Protein AF-A0A7X7H0X2-F1 (afdb_monomer)

Mean predicted aligned error: 6.69 Å

Radius of gyration: 15.81 Å; Cα contacts (8 Å, |Δi|>4): 90; chains: 1; bounding box: 48×18×46 Å

Solvent-accessible surface area (backbone atoms only — not comparable to full-atom values): 5104 Å² total; per-residue (Å²): 112,86,67,45,49,67,54,43,17,50,54,31,50,50,49,38,49,72,79,35,47,77,56,51,74,44,32,21,69,66,56,44,49,54,48,28,45,51,31,15,49,54,32,51,53,49,24,56,52,49,37,71,75,40,79,87,59,47,53,56,60,33,40,70,72,36,38,48,76,56,56,60,56,90,60,84,68,91,54,58,58,48,76,75,77,75,75,79,83,123

Foldseek 3Di:
DALDLQNQLVVLLVLCCVVVVVQNVFADPVQSSVLSSVLSVVLVVQLVVVCVVPPPDDNVNSNVVRCQPRRPPDHSPNHDGDPPPPPPPD

Sequence (90 aa):
MEMSVEKIAEETMEHWMIYFPRVWKKADRVEAKKLAMLLAKLTKKEMTNLQKIVPGMSDYEAWTETMQEYCITPYPPDIPKAEKEQENVK

pLDDT: mean 84.36, std 14.02, range [43.53, 96.06]

Secondary structure (DSSP, 8-state):
----HHHHHHHHHHHHHHH-HHHHTTB-HHHHHHHHHHHHHHHHHHHHHHHHHSTT--HHHHHHHHHIIIIISSS-----BPPP------

Structure (mmCIF, N/CA/C/O backbone):
data_AF-A0A7X7H0X2-F1
#
_entry.id   AF-A0A7X7H0X2-F1
#
loop_
_atom_site.group_PDB
_atom_site.id
_atom_site.type_symbol
_atom_site.label_atom_id
_atom_site.label_alt_id
_atom_site.label_comp_id
_atom_site.label_asym_id
_atom_site.label_entity_id
_atom_site.label_seq_id
_atom_site.pdbx_PDB_ins_code
_atom_site.Cartn_x
_atom_site.Cartn_y
_atom_site.Cartn_z
_atom_site.occupancy
_atom_site.B_iso_or_equiv
_atom_site.auth_seq_id
_atom_site.auth_comp_id
_atom_site.auth_asym_id
_atom_site.auth_atom_id
_atom_site.pdbx_PDB_model_num
ATOM 1 N N . MET A 1 1 ? -5.571 -11.776 9.746 1.00 74.62 1 MET A N 1
ATOM 2 C CA . MET A 1 1 ? -4.317 -11.495 9.019 1.00 74.62 1 MET A CA 1
ATOM 3 C C . MET A 1 1 ? -3.898 -10.092 9.405 1.00 74.62 1 MET A C 1
ATOM 5 O O . MET A 1 1 ? -4.749 -9.215 9.351 1.00 74.62 1 MET A O 1
ATOM 9 N N . GLU A 1 2 ? -2.667 -9.896 9.871 1.00 88.31 2 GLU A N 1
ATOM 10 C CA . GLU A 1 2 ? -2.156 -8.547 10.135 1.00 88.31 2 GLU A CA 1
ATOM 11 C C . GLU A 1 2 ? -1.767 -7.899 8.807 1.00 88.31 2 GLU A C 1
ATOM 13 O O . GLU A 1 2 ? -1.019 -8.485 8.022 1.00 88.31 2 GLU A O 1
ATOM 18 N N . MET A 1 3 ? -2.284 -6.701 8.551 1.00 92.50 3 MET A N 1
ATOM 19 C CA . MET A 1 3 ? -1.983 -5.958 7.332 1.00 92.50 3 MET A CA 1
ATOM 20 C C . MET A 1 3 ? -0.900 -4.926 7.640 1.00 92.50 3 MET A C 1
ATOM 22 O O . MET A 1 3 ? -1.194 -3.751 7.878 1.00 92.50 3 MET A O 1
ATOM 26 N N . SER A 1 4 ? 0.355 -5.378 7.711 1.00 95.56 4 SER A N 1
ATOM 27 C CA . SER A 1 4 ? 1.512 -4.493 7.890 1.00 95.56 4 SER A CA 1
ATOM 28 C C . SER A 1 4 ? 1.740 -3.617 6.654 1.00 95.56 4 SER A C 1
ATOM 30 O O . SER A 1 4 ? 1.228 -3.897 5.568 1.00 95.56 4 SER A O 1
ATOM 32 N N . VAL A 1 5 ? 2.533 -2.553 6.798 1.00 95.75 5 VAL A N 1
ATOM 33 C CA . VAL A 1 5 ? 2.892 -1.682 5.665 1.00 95.75 5 VAL A CA 1
ATOM 34 C C . VAL A 1 5 ? 3.612 -2.485 4.579 1.00 95.75 5 VAL A C 1
ATOM 36 O O . VAL A 1 5 ? 3.320 -2.327 3.399 1.00 95.75 5 VAL A O 1
ATOM 39 N N . GLU A 1 6 ? 4.517 -3.378 4.970 1.00 96.06 6 GLU A N 1
ATOM 40 C CA . GLU A 1 6 ? 5.258 -4.249 4.059 1.00 96.06 6 GLU A CA 1
ATOM 41 C C . GLU A 1 6 ? 4.309 -5.185 3.313 1.00 96.06 6 GLU A C 1
ATOM 43 O O . GLU A 1 6 ? 4.389 -5.281 2.091 1.00 96.06 6 GLU A O 1
ATOM 48 N N . LYS A 1 7 ? 3.357 -5.802 4.026 1.00 94.88 7 LYS A N 1
ATOM 49 C CA . LYS A 1 7 ? 2.381 -6.705 3.415 1.00 94.88 7 LYS A CA 1
ATOM 50 C C . LYS A 1 7 ? 1.488 -5.971 2.415 1.00 94.88 7 LYS A C 1
ATOM 52 O O . LYS A 1 7 ? 1.284 -6.461 1.311 1.00 94.88 7 LYS A O 1
ATOM 57 N N . ILE A 1 8 ? 1.003 -4.776 2.759 1.00 95.00 8 ILE A N 1
ATOM 58 C CA . ILE A 1 8 ? 0.207 -3.949 1.839 1.00 95.00 8 ILE A CA 1
ATOM 59 C C . ILE A 1 8 ? 1.040 -3.562 0.607 1.00 95.00 8 ILE A C 1
ATOM 61 O O . ILE A 1 8 ? 0.526 -3.589 -0.511 1.00 95.00 8 ILE A O 1
ATOM 65 N N . ALA A 1 9 ? 2.322 -3.226 0.778 1.00 94.12 9 ALA A N 1
ATOM 66 C CA . ALA A 1 9 ? 3.204 -2.880 -0.335 1.00 94.12 9 ALA A CA 1
ATOM 67 C C . ALA A 1 9 ? 3.462 -4.076 -1.268 1.00 94.12 9 ALA A C 1
ATOM 69 O O . ALA A 1 9 ? 3.447 -3.908 -2.486 1.00 94.12 9 ALA A O 1
ATOM 70 N N . GLU A 1 10 ? 3.654 -5.276 -0.716 1.00 93.62 10 GLU A N 1
ATOM 71 C CA . GLU A 1 10 ? 3.795 -6.519 -1.485 1.00 93.62 10 GLU A CA 1
ATOM 72 C C . GLU A 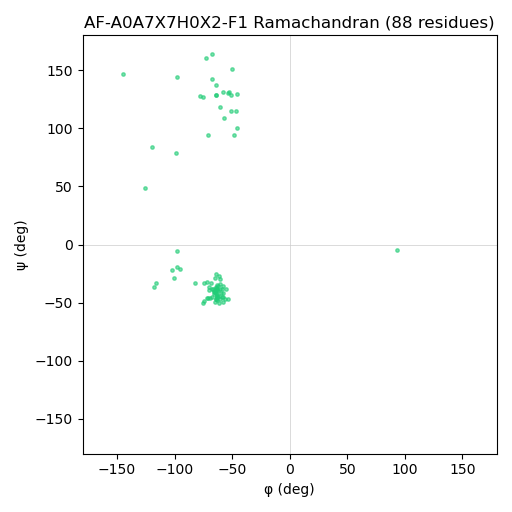1 10 ? 2.542 -6.818 -2.310 1.00 93.62 10 GLU A C 1
ATOM 74 O O . GLU A 1 10 ? 2.647 -6.984 -3.524 1.00 93.62 10 GLU A O 1
ATOM 79 N N . GLU A 1 11 ? 1.362 -6.787 -1.684 1.00 92.25 11 GLU A N 1
ATOM 80 C CA . GLU A 1 11 ? 0.070 -6.981 -2.361 1.00 92.25 11 GLU A CA 1
ATOM 81 C C . GLU A 1 11 ? -0.148 -5.934 -3.468 1.00 92.25 11 GLU A C 1
ATOM 83 O O . GLU A 1 11 ? -0.634 -6.238 -4.556 1.00 92.25 11 GLU A O 1
ATOM 88 N N . THR A 1 12 ? 0.278 -4.690 -3.227 1.00 90.75 12 THR A N 1
ATOM 89 C CA . THR A 1 12 ? 0.217 -3.604 -4.217 1.00 90.75 12 THR A CA 1
ATOM 90 C C . THR A 1 12 ? 1.111 -3.897 -5.427 1.00 90.75 12 THR A C 1
ATOM 92 O O . THR A 1 12 ? 0.683 -3.764 -6.573 1.00 90.75 12 THR A O 1
ATOM 95 N N . MET A 1 13 ? 2.354 -4.328 -5.195 1.00 90.75 13 MET A N 1
ATOM 96 C CA . MET A 1 13 ? 3.287 -4.676 -6.272 1.00 90.75 13 MET A CA 1
ATOM 97 C C . MET A 1 13 ? 2.831 -5.920 -7.045 1.00 90.75 13 MET A C 1
ATOM 99 O O . MET A 1 13 ? 2.958 -5.956 -8.270 1.00 90.75 13 MET A O 1
ATOM 103 N N . GLU A 1 14 ? 2.280 -6.921 -6.357 1.00 91.19 14 GLU A N 1
ATOM 104 C CA . GLU A 1 14 ? 1.702 -8.115 -6.977 1.00 91.19 14 GLU A CA 1
ATOM 105 C C . GLU A 1 14 ? 0.503 -7.750 -7.859 1.00 91.19 14 GLU A C 1
ATOM 107 O O . GLU A 1 14 ? 0.441 -8.158 -9.023 1.00 91.19 14 GLU A O 1
ATOM 112 N N . HIS A 1 15 ? -0.381 -6.878 -7.368 1.00 89.19 15 HIS A N 1
ATOM 113 C CA . HIS A 1 15 ? -1.473 -6.327 -8.160 1.00 89.19 15 HIS A CA 1
ATOM 114 C C . HIS A 1 15 ? -0.953 -5.640 -9.435 1.00 89.19 15 HIS A C 1
ATOM 116 O O . HIS A 1 15 ? -1.435 -5.910 -10.537 1.00 89.19 15 HIS A O 1
ATOM 122 N N . TRP A 1 16 ? 0.086 -4.804 -9.330 1.00 88.38 16 TRP A N 1
ATOM 123 C CA . TRP A 1 16 ? 0.681 -4.155 -10.502 1.00 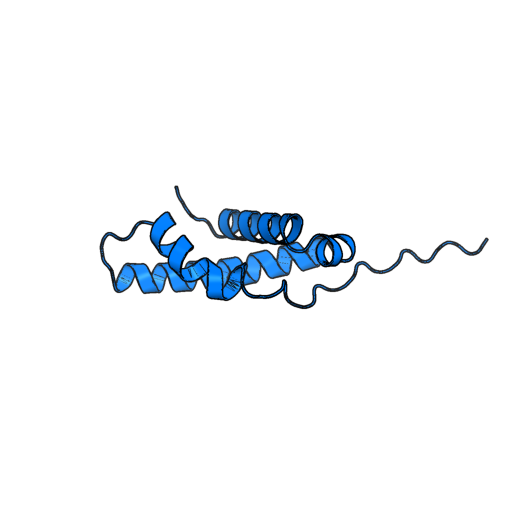88.38 16 TRP A CA 1
ATOM 124 C C . TRP A 1 16 ? 1.298 -5.136 -11.495 1.00 88.38 16 TRP A C 1
ATOM 126 O O . TRP A 1 16 ? 1.177 -4.950 -12.708 1.00 88.38 16 TRP A O 1
ATOM 136 N N . MET A 1 17 ? 1.938 -6.192 -10.999 1.00 89.00 17 MET A N 1
ATOM 137 C CA . MET A 1 17 ? 2.514 -7.239 -11.834 1.00 89.00 17 MET A CA 1
ATOM 138 C C . MET A 1 17 ? 1.442 -7.997 -12.627 1.00 89.00 17 MET A C 1
ATOM 140 O O . MET A 1 17 ? 1.650 -8.264 -13.812 1.00 89.00 17 MET A O 1
ATOM 144 N N . ILE A 1 18 ? 0.309 -8.315 -11.994 1.00 89.31 18 ILE A N 1
ATOM 145 C CA . ILE A 1 18 ? -0.784 -9.091 -12.594 1.00 89.31 18 ILE A CA 1
ATOM 146 C C . ILE A 1 18 ? -1.591 -8.238 -13.580 1.00 89.31 18 ILE A C 1
ATOM 148 O O . ILE A 1 18 ? -1.803 -8.648 -14.722 1.00 89.31 18 ILE A O 1
ATOM 152 N N . TYR A 1 19 ? -2.017 -7.043 -13.166 1.00 86.94 19 TYR A N 1
ATOM 153 C CA . TYR A 1 19 ? -2.975 -6.233 -13.926 1.00 86.94 19 TYR A CA 1
ATOM 154 C C . TYR A 1 19 ? -2.317 -5.187 -14.834 1.00 86.94 19 TYR A C 1
ATOM 156 O O . TYR A 1 19 ? -2.902 -4.786 -15.840 1.00 86.94 19 TYR A O 1
ATOM 164 N N . PHE A 1 20 ? -1.066 -4.797 -14.559 1.00 86.00 20 PHE A N 1
ATOM 165 C CA . PHE A 1 20 ? -0.328 -3.793 -15.337 1.00 86.00 20 PHE A CA 1
ATOM 166 C C . PHE A 1 20 ? 1.044 -4.295 -15.833 1.00 86.00 20 PHE A C 1
ATOM 168 O O . PHE A 1 20 ?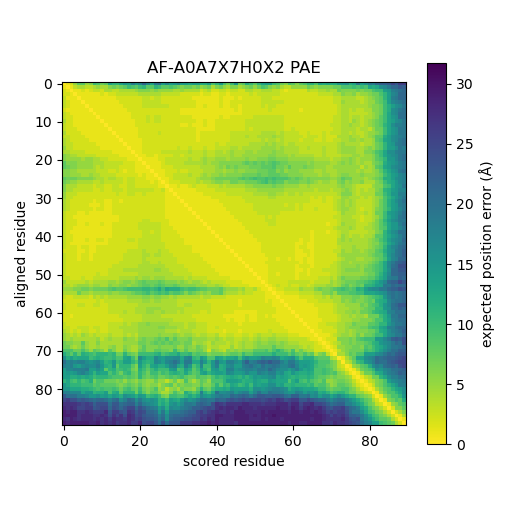 2.042 -3.567 -15.753 1.00 86.00 20 PHE A O 1
ATOM 175 N N . PRO A 1 21 ? 1.136 -5.492 -16.448 1.00 86.44 21 PRO A N 1
ATOM 176 C CA . PRO A 1 21 ? 2.415 -6.130 -16.778 1.00 86.44 21 PRO A CA 1
ATOM 177 C C . PRO A 1 21 ? 3.283 -5.298 -17.735 1.00 86.44 21 PRO A C 1
ATOM 179 O O . PRO A 1 21 ? 4.512 -5.345 -17.679 1.00 86.44 21 PRO A O 1
ATOM 182 N N . ARG A 1 22 ? 2.668 -4.491 -18.612 1.00 84.00 22 ARG A N 1
ATOM 183 C CA . ARG A 1 22 ? 3.390 -3.602 -19.542 1.00 84.00 22 ARG A CA 1
ATOM 184 C C . ARG A 1 22 ? 4.075 -2.433 -18.836 1.00 84.00 22 ARG A C 1
ATOM 186 O O . ARG A 1 22 ? 5.157 -2.034 -19.268 1.00 84.00 22 ARG A O 1
ATOM 193 N N . VAL A 1 23 ? 3.441 -1.889 -17.798 1.00 79.44 23 VAL A N 1
ATOM 194 C CA . VAL A 1 23 ? 4.012 -0.826 -16.961 1.00 79.44 23 VAL A CA 1
ATOM 195 C C . VAL A 1 23 ? 5.078 -1.441 -16.067 1.00 79.44 23 VAL A C 1
ATOM 197 O O . VAL A 1 23 ? 6.228 -1.010 -16.091 1.00 79.44 23 VAL A O 1
ATOM 200 N N . TRP A 1 24 ? 4.735 -2.548 -15.405 1.00 84.12 24 TRP A N 1
ATOM 201 C CA . TRP A 1 24 ? 5.636 -3.301 -14.543 1.00 84.12 24 TRP A CA 1
ATOM 202 C C . TRP A 1 24 ? 6.931 -3.730 -15.239 1.00 84.12 24 TRP A C 1
ATOM 204 O O . TRP A 1 24 ? 7.991 -3.688 -14.626 1.00 84.12 24 TRP A O 1
ATOM 214 N N . LYS A 1 25 ? 6.887 -4.123 -16.519 1.00 85.06 25 LYS A N 1
ATOM 215 C CA . LYS A 1 25 ? 8.087 -4.509 -17.284 1.00 85.06 25 LYS A CA 1
ATOM 216 C C . LYS A 1 25 ? 9.066 -3.348 -17.504 1.00 85.06 25 LYS A C 1
ATOM 218 O O . LYS A 1 25 ? 10.252 -3.594 -17.685 1.00 85.06 25 LYS A O 1
ATOM 223 N N . LYS A 1 26 ? 8.572 -2.109 -17.554 1.00 84.38 26 LYS A N 1
ATOM 224 C CA . LYS A 1 26 ? 9.382 -0.908 -17.823 1.00 84.38 26 LYS A CA 1
ATOM 225 C C . LYS A 1 26 ? 9.775 -0.160 -16.551 1.00 84.38 26 LYS A C 1
ATOM 227 O O . LYS A 1 26 ? 10.690 0.653 -16.608 1.00 84.38 26 LYS A O 1
ATOM 232 N N . ALA A 1 27 ? 9.063 -0.404 -15.456 1.00 83.75 27 ALA A N 1
ATOM 233 C CA . ALA A 1 27 ? 9.277 0.234 -14.170 1.00 83.75 27 ALA A CA 1
ATOM 234 C C . ALA A 1 27 ? 10.647 -0.122 -13.581 1.00 83.75 27 ALA A C 1
ATOM 236 O O . ALA A 1 27 ? 11.043 -1.291 -13.573 1.00 83.75 27 ALA A O 1
ATOM 237 N N . ASP A 1 28 ? 11.329 0.877 -13.031 1.00 88.12 28 ASP A N 1
ATOM 238 C CA . ASP A 1 28 ? 12.438 0.644 -12.118 1.00 88.12 28 ASP A CA 1
ATOM 239 C C . ASP A 1 28 ? 11.922 -0.053 -10.848 1.00 88.12 28 ASP A C 1
ATOM 241 O O . ASP A 1 28 ? 10.939 0.369 -10.232 1.00 88.12 28 ASP A O 1
ATOM 245 N N . ARG A 1 29 ? 12.563 -1.161 -10.460 1.00 86.75 29 ARG A N 1
ATOM 246 C CA . ARG A 1 29 ? 12.107 -1.993 -9.333 1.00 86.75 29 ARG A CA 1
ATOM 247 C C . ARG A 1 29 ? 12.251 -1.288 -7.989 1.00 86.75 29 ARG A C 1
ATOM 249 O O . ARG A 1 29 ? 11.432 -1.523 -7.098 1.00 86.75 29 ARG A O 1
ATOM 256 N N . VAL A 1 30 ? 13.277 -0.456 -7.834 1.00 90.56 30 VAL A N 1
ATOM 257 C CA . VAL A 1 30 ? 13.542 0.282 -6.599 1.00 90.56 30 VAL A CA 1
ATOM 258 C C . VAL A 1 30 ? 12.509 1.390 -6.441 1.00 90.56 30 VAL A C 1
ATOM 260 O O . VAL A 1 30 ? 11.899 1.502 -5.377 1.00 90.56 30 VAL A O 1
ATOM 263 N N . GLU A 1 31 ? 12.246 2.150 -7.502 1.00 88.69 31 GLU A N 1
ATOM 264 C CA . GLU A 1 31 ? 11.225 3.201 -7.501 1.00 88.69 31 GLU A CA 1
ATOM 265 C C . GLU A 1 31 ? 9.813 2.629 -7.344 1.00 88.69 31 GLU A C 1
ATOM 267 O O . GLU A 1 31 ? 9.030 3.143 -6.544 1.00 88.69 31 GLU A O 1
ATOM 272 N N . ALA A 1 32 ? 9.506 1.502 -7.994 1.00 88.81 32 ALA A N 1
ATOM 273 C CA . ALA A 1 32 ? 8.240 0.801 -7.795 1.00 88.81 32 ALA A CA 1
ATOM 274 C C . ALA A 1 32 ? 8.031 0.402 -6.328 1.00 88.81 32 ALA A C 1
ATOM 276 O O . ALA A 1 32 ? 6.962 0.634 -5.765 1.00 88.81 32 ALA A O 1
ATOM 277 N N . LYS A 1 33 ? 9.062 -0.154 -5.679 1.00 91.94 33 LYS A N 1
ATOM 278 C CA . LYS A 1 33 ? 8.988 -0.529 -4.263 1.00 91.94 33 LYS A CA 1
ATOM 279 C C . LYS A 1 33 ? 8.833 0.694 -3.358 1.00 91.94 33 LYS A C 1
ATOM 281 O O . LYS A 1 33 ? 8.031 0.657 -2.429 1.00 91.94 33 LYS A O 1
ATOM 286 N N . LYS A 1 34 ? 9.563 1.786 -3.615 1.00 91.69 34 LYS A N 1
ATOM 287 C CA . LYS A 1 34 ? 9.415 3.045 -2.859 1.00 91.69 34 LYS A CA 1
ATOM 288 C C . LYS A 1 34 ? 7.988 3.582 -2.950 1.00 91.69 34 LYS A C 1
ATOM 290 O O . LYS A 1 34 ? 7.413 3.956 -1.928 1.00 91.69 34 LYS A O 1
ATOM 295 N N . LEU A 1 35 ? 7.418 3.578 -4.153 1.00 89.81 35 LEU A N 1
ATOM 296 C CA . LEU A 1 35 ? 6.051 4.018 -4.396 1.00 89.81 35 LEU A CA 1
ATOM 297 C C . LEU A 1 35 ? 5.035 3.118 -3.690 1.00 89.81 35 LEU A C 1
ATOM 299 O O . LEU A 1 35 ? 4.177 3.622 -2.972 1.00 89.81 35 LEU A O 1
ATOM 303 N N . ALA A 1 36 ? 5.173 1.796 -3.806 1.00 91.56 36 ALA A N 1
ATOM 304 C CA . ALA A 1 36 ? 4.308 0.847 -3.110 1.00 91.56 36 ALA A CA 1
ATOM 305 C C . ALA A 1 36 ? 4.354 1.041 -1.585 1.00 91.56 36 ALA A C 1
ATOM 307 O O . ALA A 1 36 ? 3.314 1.075 -0.937 1.00 91.56 36 ALA A O 1
ATOM 308 N N . MET A 1 37 ? 5.541 1.265 -1.008 1.00 94.94 37 MET A N 1
ATOM 309 C CA . MET A 1 37 ? 5.690 1.565 0.422 1.00 94.94 37 MET A CA 1
ATOM 310 C C . MET A 1 37 ? 5.021 2.885 0.826 1.00 94.94 37 MET A C 1
ATOM 312 O O . MET A 1 37 ? 4.484 2.989 1.928 1.00 94.94 37 MET A O 1
ATOM 316 N N . LEU A 1 38 ? 5.056 3.910 -0.032 1.00 93.19 38 LEU A N 1
ATOM 317 C CA . LEU A 1 38 ? 4.366 5.177 0.221 1.00 93.19 38 LEU A CA 1
ATOM 318 C C . LEU A 1 38 ? 2.844 4.976 0.248 1.00 93.19 38 LEU A C 1
ATOM 320 O O . LEU A 1 38 ? 2.190 5.395 1.203 1.00 93.19 38 LEU A O 1
ATOM 324 N N . LEU A 1 39 ? 2.300 4.297 -0.762 1.00 91.88 39 LEU A N 1
ATOM 325 C CA . LEU A 1 39 ? 0.868 4.003 -0.871 1.00 91.88 39 LEU A CA 1
ATOM 326 C C . LEU A 1 39 ? 0.396 3.093 0.267 1.00 91.88 39 LEU A C 1
ATOM 328 O O . LEU A 1 39 ? -0.662 3.324 0.847 1.00 91.88 39 LEU A O 1
ATOM 332 N N . ALA A 1 40 ? 1.224 2.133 0.677 1.00 94.00 40 ALA A N 1
ATOM 333 C CA . ALA A 1 40 ? 0.954 1.280 1.825 1.00 94.00 40 ALA A CA 1
ATOM 334 C C . ALA A 1 40 ? 0.877 2.061 3.144 1.00 94.00 40 ALA A C 1
ATOM 336 O O . ALA A 1 40 ? 0.005 1.791 3.968 1.00 94.00 40 ALA A O 1
ATOM 337 N N . LYS A 1 41 ? 1.740 3.067 3.350 1.00 95.44 41 LYS A N 1
ATOM 338 C CA . LYS A 1 41 ? 1.665 3.948 4.530 1.00 95.44 41 LYS A CA 1
ATOM 339 C C . LYS A 1 41 ? 0.387 4.786 4.540 1.00 95.44 41 LYS A C 1
ATOM 341 O O . LYS A 1 41 ? -0.211 4.946 5.603 1.00 95.44 41 LYS A O 1
ATOM 346 N N . LEU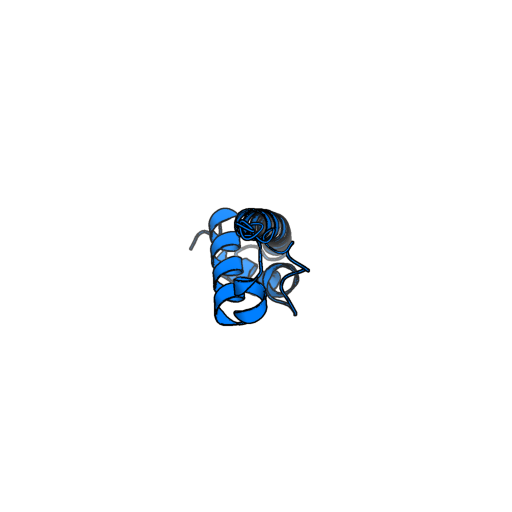 A 1 42 ? -0.024 5.313 3.383 1.00 94.25 42 LEU A N 1
ATOM 347 C CA . LEU A 1 42 ? -1.286 6.050 3.248 1.00 94.25 42 LEU A CA 1
ATOM 348 C C . LEU A 1 42 ? -2.480 5.137 3.541 1.00 94.25 42 LEU A C 1
ATOM 350 O O . LEU A 1 42 ? -3.296 5.465 4.397 1.00 94.25 42 LEU A O 1
ATOM 354 N N . THR A 1 43 ? -2.496 3.948 2.941 1.00 94.25 43 THR A N 1
ATOM 355 C CA . THR A 1 43 ? -3.527 2.929 3.170 1.00 94.25 43 THR A CA 1
ATOM 356 C C . THR A 1 43 ? -3.604 2.546 4.644 1.00 94.25 43 THR A C 1
ATOM 358 O O . THR A 1 43 ? -4.669 2.628 5.240 1.00 94.25 43 THR A O 1
ATOM 361 N N . LYS A 1 44 ? -2.476 2.226 5.298 1.00 95.50 44 LYS A N 1
ATOM 362 C CA . LYS A 1 44 ? -2.466 1.851 6.724 1.00 95.50 44 LYS A CA 1
ATOM 363 C C . LYS A 1 44 ? -2.959 2.978 7.631 1.00 95.50 44 LYS A C 1
ATOM 365 O O . LYS A 1 44 ? -3.625 2.716 8.637 1.00 95.50 44 LYS A O 1
ATOM 370 N N . LYS A 1 45 ? -2.647 4.233 7.291 1.00 95.44 45 LYS A N 1
ATOM 371 C CA . LYS A 1 45 ? -3.175 5.400 8.005 1.00 95.44 45 LYS A CA 1
ATOM 372 C C . LYS A 1 45 ? -4.696 5.465 7.876 1.00 95.44 45 LYS A C 1
ATOM 374 O O . LYS A 1 45 ? -5.360 5.667 8.889 1.00 95.44 45 LYS A O 1
ATOM 379 N N . GLU A 1 46 ? -5.231 5.251 6.679 1.00 95.19 46 GLU A N 1
ATOM 380 C CA . 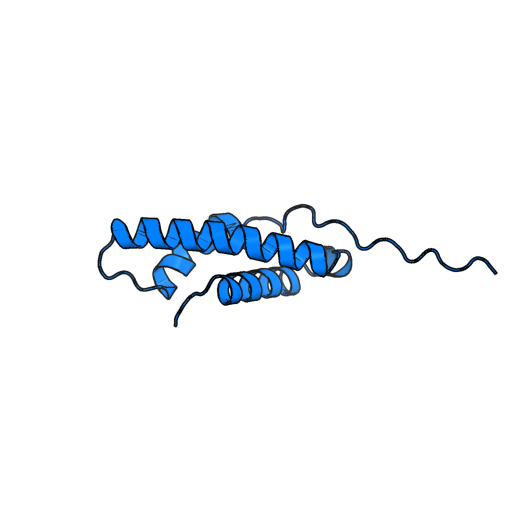GLU A 1 46 ? -6.674 5.299 6.453 1.00 95.19 46 GLU A CA 1
ATOM 381 C C . GLU A 1 46 ? -7.407 4.119 7.091 1.00 95.19 46 GLU A C 1
ATOM 383 O O . GLU A 1 46 ? -8.402 4.323 7.777 1.00 95.19 46 GLU A O 1
ATOM 388 N N . MET A 1 47 ? -6.834 2.915 7.034 1.00 95.50 47 MET A N 1
ATOM 389 C CA . MET 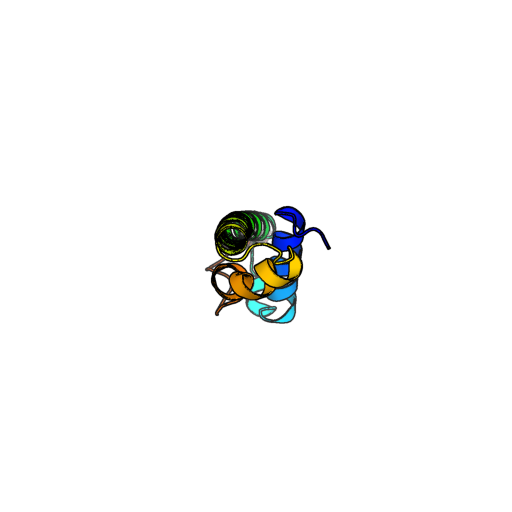A 1 47 ? -7.319 1.761 7.797 1.00 95.50 47 MET A CA 1
ATOM 390 C C . MET A 1 47 ? -7.427 2.082 9.290 1.00 95.50 47 MET A C 1
ATOM 392 O O . MET A 1 47 ? -8.452 1.827 9.917 1.00 95.50 47 MET A O 1
ATOM 396 N N . THR A 1 48 ? -6.385 2.702 9.856 1.00 94.81 48 THR A N 1
ATOM 397 C CA . THR A 1 48 ? -6.366 3.097 11.272 1.00 94.81 48 THR A CA 1
ATOM 398 C C . THR A 1 48 ? -7.449 4.134 11.583 1.00 94.81 48 THR A C 1
ATOM 400 O O . THR A 1 48 ? -8.004 4.137 12.681 1.00 94.81 48 THR A O 1
ATOM 403 N N . ASN A 1 49 ? -7.749 5.040 10.650 1.00 95.38 49 ASN A N 1
ATOM 404 C CA . ASN A 1 49 ? -8.832 6.009 10.808 1.00 95.38 49 ASN A CA 1
ATOM 405 C C . ASN A 1 49 ? -10.199 5.320 10.758 1.00 95.38 49 ASN A C 1
ATOM 407 O O . ASN A 1 49 ? -11.030 5.556 11.633 1.00 95.38 49 ASN A O 1
ATOM 411 N N . LEU A 1 50 ? -10.400 4.425 9.793 1.00 94.38 50 LEU A N 1
ATOM 412 C CA . LEU A 1 50 ? -11.636 3.676 9.618 1.00 94.38 50 LEU A CA 1
ATOM 413 C C . LEU A 1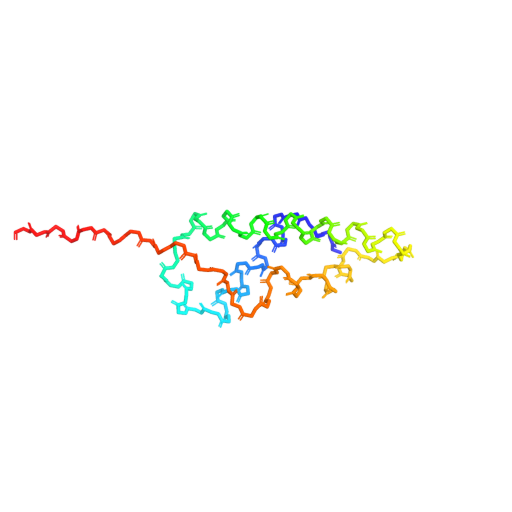 50 ? -11.949 2.803 10.842 1.00 94.38 50 LEU A C 1
ATOM 415 O O . LEU A 1 50 ? -13.057 2.852 11.372 1.00 94.38 50 LEU A O 1
ATOM 419 N N . GLN A 1 51 ? -10.951 2.097 11.378 1.00 95.56 51 GLN A N 1
ATOM 420 C CA . GLN A 1 51 ? -11.095 1.269 12.582 1.00 95.56 51 GLN A CA 1
ATOM 421 C C . GLN A 1 51 ? -11.425 2.082 13.848 1.00 95.56 51 GLN A C 1
ATOM 423 O O . GLN A 1 51 ? -12.037 1.552 14.774 1.00 95.56 51 GLN A O 1
ATOM 428 N N . LYS A 1 52 ? -11.064 3.373 13.910 1.00 95.62 52 LYS A N 1
ATOM 429 C CA . LYS A 1 52 ? -11.499 4.262 15.008 1.00 95.62 52 LYS A CA 1
ATOM 430 C C . LYS A 1 52 ? -12.980 4.617 14.911 1.00 95.62 52 LYS A C 1
ATOM 432 O O . LYS A 1 52 ? -13.611 4.846 15.939 1.00 95.62 52 LYS A O 1
ATOM 437 N N . ILE A 1 53 ? -13.509 4.707 13.692 1.00 95.69 53 ILE A N 1
ATOM 438 C CA . ILE A 1 53 ? -14.912 5.047 13.422 1.00 95.69 53 ILE A CA 1
ATOM 439 C C . ILE A 1 53 ? -15.800 3.805 13.558 1.00 95.69 53 ILE A C 1
ATOM 441 O O . ILE A 1 53 ? -16.939 3.916 14.007 1.00 95.69 53 ILE A O 1
ATOM 445 N N . VAL A 1 54 ? -15.271 2.625 13.219 1.00 94.75 54 VAL A N 1
ATOM 446 C CA . VAL A 1 54 ? -15.981 1.341 13.272 1.00 94.75 54 VAL A CA 1
ATOM 447 C C . VAL A 1 54 ? -15.266 0.381 14.235 1.00 94.75 54 VAL A C 1
ATOM 449 O O . VAL A 1 54 ? -14.449 -0.442 13.807 1.00 94.75 54 VAL A O 1
ATOM 452 N N . PRO A 1 55 ? -15.549 0.466 15.552 1.00 90.50 55 PRO A N 1
ATOM 453 C CA . PRO A 1 55 ? -14.943 -0.417 16.540 1.00 90.50 55 PRO A CA 1
ATOM 454 C C . PRO A 1 55 ? -15.234 -1.889 16.235 1.00 90.50 55 PRO A C 1
ATOM 456 O O . PRO A 1 55 ? -16.381 -2.272 16.018 1.00 90.50 55 PRO A O 1
ATOM 459 N N . GLY A 1 56 ? -14.191 -2.720 16.254 1.00 92.50 56 GLY A N 1
ATOM 460 C CA . GLY A 1 56 ? -14.292 -4.156 15.977 1.00 92.50 56 GLY A CA 1
ATOM 461 C C . GLY A 1 56 ? -14.045 -4.553 14.519 1.00 92.50 56 GLY A C 1
ATOM 462 O O . GLY A 1 56 ? -13.960 -5.748 14.251 1.00 92.50 56 GLY A O 1
ATOM 463 N N . MET A 1 57 ? -13.864 -3.593 13.603 1.00 95.75 57 MET A N 1
ATOM 464 C CA . MET A 1 57 ? -13.436 -3.879 12.230 1.00 95.75 57 MET A CA 1
ATOM 465 C C . MET A 1 57 ? -12.030 -4.495 12.208 1.00 95.75 57 MET A C 1
ATOM 467 O O . MET A 1 57 ? -11.078 -3.952 12.780 1.00 95.75 57 MET A O 1
ATOM 471 N N . SER A 1 58 ? -11.888 -5.625 11.521 1.00 95.12 58 SER A N 1
ATOM 472 C CA . SER A 1 58 ? -10.609 -6.316 11.382 1.00 95.12 58 SER A CA 1
ATOM 473 C C . SER A 1 58 ? 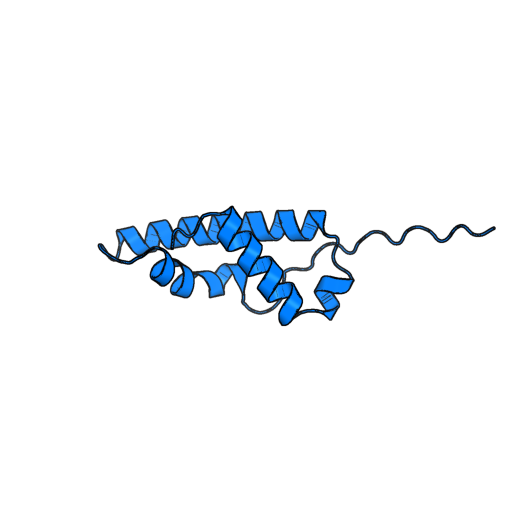-9.647 -5.586 10.441 1.00 95.12 58 SER A C 1
ATOM 475 O O . SER A 1 58 ? -10.044 -4.797 9.586 1.00 95.12 58 SER A O 1
ATOM 477 N N . ASP A 1 59 ? -8.355 -5.897 10.562 1.00 93.88 59 ASP A N 1
ATOM 478 C CA . ASP A 1 59 ? -7.315 -5.369 9.668 1.00 93.88 59 ASP A CA 1
ATOM 479 C C . ASP A 1 59 ? -7.565 -5.713 8.195 1.00 93.88 59 ASP A C 1
ATOM 481 O O . ASP A 1 59 ? -7.262 -4.912 7.315 1.00 93.88 59 ASP A O 1
ATOM 485 N N . TYR A 1 60 ? -8.112 -6.899 7.922 1.00 92.81 60 TYR A N 1
ATOM 486 C CA . TYR A 1 60 ? -8.411 -7.327 6.559 1.00 92.81 60 TYR A CA 1
ATOM 487 C C . TYR A 1 60 ? -9.588 -6.542 5.974 1.00 92.81 60 TYR A C 1
ATOM 489 O O . TYR A 1 60 ? -9.464 -6.029 4.869 1.00 92.81 60 TYR A O 1
ATOM 497 N N . GLU A 1 61 ? -10.679 -6.381 6.730 1.00 94.25 61 GLU A N 1
ATOM 498 C CA . GLU A 1 61 ? -11.836 -5.577 6.304 1.00 94.25 61 GLU A CA 1
ATOM 499 C C . GLU A 1 61 ? -11.437 -4.117 6.060 1.00 94.25 61 GLU A C 1
ATOM 501 O O . GLU A 1 61 ? -11.740 -3.550 5.012 1.00 94.25 61 GLU A O 1
ATOM 506 N N . ALA A 1 62 ? -10.680 -3.521 6.984 1.00 94.81 62 ALA A N 1
ATOM 507 C CA . ALA A 1 62 ? -10.208 -2.150 6.828 1.00 94.81 62 ALA A CA 1
ATOM 508 C C . ALA A 1 62 ? -9.320 -1.988 5.585 1.00 94.81 62 ALA A C 1
ATOM 510 O O . ALA A 1 62 ? -9.392 -0.975 4.887 1.00 94.81 62 ALA A O 1
ATOM 511 N N . TRP A 1 63 ? -8.480 -2.982 5.288 1.00 93.44 63 TRP A N 1
ATOM 512 C CA . TRP A 1 63 ? -7.658 -2.977 4.083 1.00 93.44 63 TRP A CA 1
ATOM 513 C C . TRP A 1 63 ? -8.498 -3.108 2.814 1.00 93.44 63 TRP A C 1
ATOM 515 O O . TRP A 1 63 ? -8.283 -2.331 1.889 1.00 93.44 63 TRP A O 1
ATOM 525 N N . THR A 1 64 ? -9.477 -4.017 2.766 1.00 91.12 64 THR A N 1
ATOM 526 C CA . THR A 1 64 ? -10.326 -4.202 1.576 1.00 91.12 64 THR A CA 1
ATOM 527 C C . THR A 1 64 ? -11.114 -2.949 1.203 1.00 91.12 64 THR A C 1
ATOM 529 O O . THR A 1 64 ? -11.281 -2.675 0.016 1.00 91.12 64 THR A O 1
ATOM 532 N N . GLU A 1 65 ? -11.529 -2.159 2.195 1.00 91.88 65 GLU A N 1
ATOM 533 C CA . GLU A 1 65 ? -12.233 -0.890 1.971 1.00 91.88 65 GLU A CA 1
ATOM 534 C C . GLU A 1 65 ? -11.296 0.228 1.482 1.00 91.88 65 GLU A C 1
ATOM 536 O O . GLU A 1 65 ? -11.688 1.066 0.676 1.00 91.88 65 GLU A O 1
ATOM 541 N N . THR A 1 66 ? -10.033 0.241 1.922 1.00 91.38 66 THR A N 1
ATOM 542 C CA . THR A 1 66 ? -9.109 1.372 1.685 1.00 91.38 66 THR A CA 1
ATOM 543 C C . THR A 1 66 ? -8.097 1.132 0.564 1.00 91.38 66 THR A C 1
ATOM 545 O O . THR A 1 66 ? -7.586 2.080 -0.032 1.00 91.38 66 THR A O 1
ATOM 548 N N . MET A 1 67 ? -7.808 -0.127 0.219 1.00 87.06 67 MET A N 1
ATOM 549 C CA . MET A 1 67 ? -6.802 -0.484 -0.790 1.00 87.06 67 MET A CA 1
ATOM 550 C C . MET A 1 67 ? -7.131 0.068 -2.179 1.00 87.06 67 MET A C 1
ATOM 552 O O . MET A 1 67 ? -6.225 0.313 -2.979 1.00 87.06 67 MET A O 1
ATOM 556 N N . GLN A 1 68 ? -8.413 0.291 -2.480 1.00 82.44 68 GLN A N 1
ATOM 557 C CA . GLN A 1 68 ? -8.804 0.840 -3.772 1.00 82.44 68 GLN A CA 1
ATOM 558 C C . GLN A 1 68 ? -8.290 2.260 -3.987 1.00 82.44 68 GLN A C 1
ATOM 560 O O . GLN A 1 68 ? -7.814 2.549 -5.084 1.00 82.44 68 GLN A O 1
ATOM 565 N N . GLU A 1 69 ? -8.318 3.101 -2.954 1.00 81.75 69 GLU A N 1
ATOM 566 C CA . GLU A 1 69 ? -8.008 4.531 -3.057 1.00 81.75 69 GLU A CA 1
ATOM 567 C C . GLU A 1 69 ? -6.542 4.803 -3.389 1.00 81.75 69 GLU A C 1
ATOM 569 O O . GLU A 1 69 ? -6.233 5.712 -4.157 1.00 81.75 69 GLU A O 1
ATOM 574 N N . TYR A 1 70 ? -5.635 4.008 -2.816 1.00 79.75 70 TYR A N 1
ATOM 575 C CA . TYR A 1 70 ? -4.200 4.264 -2.914 1.00 79.75 70 TYR A CA 1
ATOM 576 C C . TYR A 1 70 ? -3.439 3.174 -3.668 1.00 79.75 70 TYR A C 1
ATOM 578 O O . TYR A 1 70 ? -2.455 3.483 -4.331 1.00 79.75 70 TYR A O 1
ATOM 586 N N . CYS A 1 71 ? -3.854 1.908 -3.591 1.00 77.06 71 CYS A N 1
ATOM 587 C CA . CYS A 1 71 ? -3.049 0.791 -4.095 1.00 77.06 71 CYS A CA 1
ATOM 588 C C . CYS A 1 71 ? -3.496 0.271 -5.472 1.00 77.06 71 CYS A C 1
ATOM 590 O O . CYS A 1 71 ? -2.662 -0.246 -6.220 1.00 77.06 71 CYS A O 1
ATOM 592 N N . ILE A 1 72 ? -4.786 0.385 -5.817 1.00 73.00 72 ILE A N 1
ATOM 593 C CA . ILE A 1 72 ? -5.387 -0.379 -6.931 1.00 73.00 72 ILE A CA 1
ATOM 594 C C . ILE A 1 72 ? -5.937 0.495 -8.061 1.00 73.00 72 ILE A C 1
ATOM 596 O O . ILE A 1 72 ? -5.833 0.095 -9.220 1.00 73.00 72 ILE A O 1
ATOM 600 N N . THR A 1 73 ? -6.533 1.661 -7.781 1.00 63.94 73 THR A N 1
ATOM 601 C CA . THR A 1 73 ? -7.210 2.440 -8.835 1.00 63.94 73 THR A CA 1
ATOM 602 C C . THR A 1 73 ? -6.366 3.577 -9.422 1.00 63.94 73 THR A C 1
ATOM 604 O O . THR A 1 73 ? -5.672 4.281 -8.692 1.00 63.94 73 THR A O 1
ATOM 607 N N . PRO A 1 74 ? -6.488 3.864 -10.735 1.00 55.56 74 PRO A N 1
ATOM 608 C CA . PRO A 1 74 ? -6.769 2.963 -11.863 1.00 55.56 74 PRO A CA 1
ATOM 609 C C . PRO A 1 74 ? -5.500 2.535 -12.628 1.00 55.56 74 PRO A C 1
ATOM 611 O O . PRO A 1 74 ? -5.589 1.707 -13.529 1.00 55.56 74 PRO A O 1
ATOM 614 N N . TYR A 1 75 ? -4.334 3.092 -12.294 1.00 56.72 75 TYR A N 1
ATOM 615 C CA . TYR A 1 75 ? -3.025 2.739 -12.845 1.00 56.72 75 TYR A CA 1
ATOM 616 C C . TYR A 1 75 ? -1.980 2.879 -11.734 1.00 56.72 75 TYR A C 1
ATOM 618 O O . TYR A 1 75 ? -2.108 3.801 -10.925 1.00 56.72 75 TYR A O 1
ATOM 626 N N . PRO A 1 76 ? -0.919 2.047 -11.696 1.00 62.69 76 PRO A N 1
ATOM 627 C CA . PRO A 1 76 ? 0.274 2.429 -10.954 1.00 62.69 76 PRO A CA 1
ATOM 628 C C . PRO A 1 76 ? 0.674 3.845 -11.410 1.00 62.69 76 PRO A C 1
ATOM 630 O O . PRO A 1 76 ? 0.745 4.067 -12.626 1.00 62.69 76 PRO A O 1
ATOM 633 N N . PRO A 1 77 ? 0.895 4.802 -10.485 1.00 65.06 77 PRO A N 1
ATOM 634 C CA . PRO A 1 77 ? 1.394 6.134 -10.830 1.00 65.06 77 PRO A CA 1
ATOM 635 C C . PRO A 1 77 ? 2.624 5.994 -11.722 1.00 65.06 77 PRO A C 1
ATOM 637 O O . PRO A 1 77 ? 3.312 4.987 -11.586 1.00 65.06 77 PRO A O 1
ATOM 640 N N . ASP A 1 78 ? 2.899 6.953 -12.616 1.00 70.00 78 ASP A N 1
ATOM 641 C CA . ASP A 1 78 ? 4.024 6.877 -13.562 1.00 70.00 78 ASP A CA 1
ATOM 642 C C . ASP A 1 78 ? 5.327 6.492 -12.844 1.00 70.00 78 ASP A C 1
ATOM 644 O O . ASP A 1 78 ? 6.030 7.330 -12.276 1.00 70.00 78 ASP A O 1
ATOM 648 N N . ILE A 1 79 ? 5.631 5.190 -12.844 1.00 74.12 79 ILE A N 1
ATOM 649 C CA . ILE A 1 79 ? 6.812 4.670 -12.176 1.00 74.12 79 ILE A CA 1
ATOM 650 C C . ILE A 1 79 ? 7.976 5.042 -13.082 1.00 74.12 79 ILE A C 1
ATOM 652 O O . ILE A 1 79 ? 7.928 4.706 -14.277 1.00 74.12 79 ILE A O 1
ATOM 656 N N . PRO A 1 80 ? 9.016 5.711 -12.553 1.00 76.00 80 PRO A N 1
ATOM 657 C CA . PRO A 1 80 ? 10.220 5.984 -13.312 1.00 76.00 80 PRO A CA 1
ATOM 658 C C . PRO A 1 80 ? 10.664 4.730 -14.060 1.00 76.00 80 PRO A C 1
ATOM 660 O O . PRO A 1 80 ? 10.709 3.627 -13.506 1.00 76.00 80 PRO A O 1
ATOM 663 N N . LYS A 1 81 ? 10.911 4.887 -15.361 1.00 77.19 81 LYS A N 1
ATOM 664 C CA . LYS A 1 81 ? 11.410 3.779 -16.171 1.00 77.19 81 LYS A CA 1
ATOM 665 C C . LYS A 1 81 ? 12.820 3.463 -15.701 1.00 77.19 81 LYS A C 1
ATOM 667 O O . LYS A 1 81 ? 13.574 4.393 -15.426 1.00 77.19 81 LYS A O 1
ATOM 672 N N . ALA A 1 82 ? 13.174 2.183 -15.672 1.00 72.00 82 ALA A N 1
ATOM 673 C CA . ALA A 1 82 ? 14.572 1.807 -15.520 1.00 72.00 82 ALA A CA 1
ATOM 674 C C . ALA A 1 82 ? 15.386 2.545 -16.596 1.00 72.00 82 ALA A C 1
ATOM 676 O O . ALA A 1 82 ? 14.979 2.570 -17.768 1.00 72.00 82 ALA A O 1
ATOM 677 N N . GLU A 1 83 ? 16.485 3.194 -16.202 1.00 66.19 83 GLU A N 1
ATOM 678 C CA . GLU A 1 83 ? 17.412 3.760 -17.176 1.00 66.19 83 GLU A CA 1
ATOM 679 C C . GLU A 1 83 ? 17.801 2.640 -18.140 1.00 66.19 83 GLU A C 1
ATOM 681 O O . GLU A 1 83 ? 18.118 1.522 -17.725 1.00 66.19 83 GLU A O 1
ATOM 686 N N . LYS A 1 84 ? 17.703 2.901 -19.448 1.00 59.62 84 LYS A N 1
ATOM 687 C CA . LYS A 1 84 ? 18.260 1.963 -20.416 1.00 59.62 84 LYS A CA 1
ATOM 688 C C . LYS A 1 84 ? 19.750 1.903 -20.115 1.00 59.62 84 LYS A C 1
ATOM 690 O O . LYS A 1 84 ? 20.414 2.930 -20.249 1.00 59.62 84 LYS A O 1
ATOM 695 N N . GLU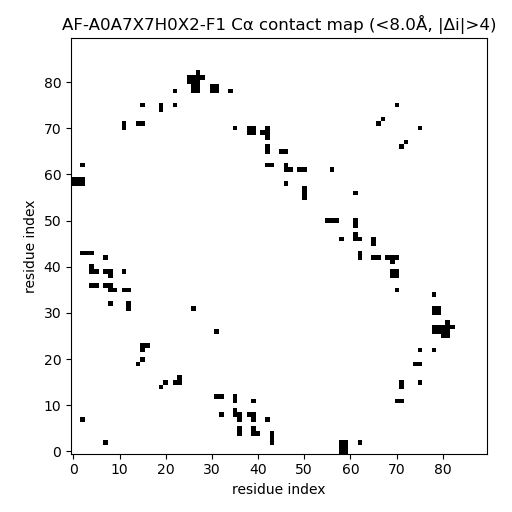 A 1 85 ? 20.256 0.730 -19.740 1.00 52.75 85 GLU A N 1
ATOM 696 C CA . GLU A 1 85 ? 21.680 0.445 -19.883 1.00 52.75 85 GLU A CA 1
ATOM 697 C C . GLU A 1 85 ? 22.053 0.895 -21.296 1.00 52.75 85 GLU A C 1
ATOM 699 O O . GLU A 1 85 ? 21.466 0.434 -22.279 1.00 52.75 85 GLU A O 1
ATOM 704 N N . GLN A 1 86 ? 22.913 1.909 -21.390 1.00 46.81 86 GLN A N 1
ATOM 705 C CA . GLN A 1 86 ? 23.437 2.357 -22.666 1.00 46.81 86 GLN A CA 1
ATOM 706 C C . GLN A 1 86 ? 24.109 1.133 -23.281 1.00 46.81 86 GLN A C 1
ATOM 708 O O . GLN A 1 86 ? 25.122 0.661 -22.764 1.00 46.81 86 GLN A O 1
ATOM 713 N N . GLU A 1 87 ? 23.500 0.570 -24.328 1.00 45.25 87 GLU A N 1
ATOM 714 C CA . GLU A 1 87 ? 24.138 -0.458 -25.136 1.00 45.25 87 GLU A CA 1
ATOM 715 C C . GLU A 1 87 ? 25.507 0.090 -25.526 1.00 45.25 87 GLU A C 1
ATOM 717 O O . GLU A 1 87 ? 25.610 1.116 -26.199 1.00 45.25 87 GLU A O 1
ATOM 722 N N . ASN A 1 88 ? 26.546 -0.574 -25.020 1.00 45.91 88 ASN A N 1
ATOM 723 C CA . ASN A 1 88 ? 27.927 -0.401 -25.430 1.00 45.91 88 ASN A CA 1
ATOM 724 C C . ASN A 1 88 ? 27.969 -0.392 -26.962 1.00 45.91 88 ASN A C 1
ATOM 726 O O . ASN A 1 88 ? 27.922 -1.449 -27.595 1.00 45.91 88 ASN A O 1
ATOM 730 N N . VAL A 1 89 ? 28.059 0.797 -27.552 1.00 45.47 89 VAL A N 1
ATOM 731 C CA . VAL A 1 89 ? 28.472 0.954 -28.942 1.00 45.47 89 VAL A CA 1
ATOM 732 C C . VAL A 1 89 ? 29.960 0.617 -28.952 1.00 45.47 89 VAL A C 1
ATOM 734 O O . VAL A 1 89 ? 30.795 1.444 -28.590 1.00 45.47 89 VAL A O 1
ATOM 737 N N . LYS A 1 90 ? 30.264 -0.649 -29.246 1.00 43.53 90 LYS A N 1
ATOM 738 C CA . LYS A 1 90 ? 31.595 -1.068 -29.690 1.00 43.53 90 LYS A CA 1
ATOM 739 C C . LYS A 1 90 ? 31.834 -0.606 -31.119 1.00 43.53 90 LYS A C 1
ATOM 741 O O . LYS A 1 90 ? 30.867 -0.656 -31.912 1.00 43.53 90 LYS A O 1
#

Nearest PDB structures (foldseek):
  6lcn-assembly1_B  TM=5.063E-01  e=2.293E+00  Planctopirus limnophila DSM 3776
  3da3-assembly1_A  TM=4.688E-01  e=6.703E+00  Escherichia coli